Protein AF-A0A2N1WDL8-F1 (afdb_monomer_lite)

Radius of gyration: 19.32 Å; chains: 1; bounding box: 31×64×36 Å

Secondary structure (DSSP, 8-state):
----GGG--PPPP----THHHHHHHHHHHHIIIIIHHHHHHTTSTTTTT-EETTEEHHHHHHHHHHHHHHHHTT------SPPPPSS--------SGGGTT-

Structure (mmCIF, N/CA/C/O backbone):
data_AF-A0A2N1WDL8-F1
#
_entry.id   AF-A0A2N1WDL8-F1
#
loop_
_atom_site.group_PDB
_atom_site.id
_atom_site.type_symbol
_atom_site.label_atom_id
_atom_site.label_alt_id
_atom_site.label_comp_id
_atom_site.label_asym_id
_atom_site.label_entity_id
_atom_site.label_seq_id
_atom_site.pdbx_PDB_ins_code
_atom_site.Cartn_x
_atom_site.Cartn_y
_atom_site.Cartn_z
_atom_site.occupancy
_atom_site.B_iso_or_equiv
_atom_site.auth_seq_id
_atom_site.auth_comp_id
_atom_site.auth_asym_id
_atom_site.auth_atom_id
_atom_site.pdbx_PDB_model_num
ATOM 1 N N . MET A 1 1 ? -3.392 -48.971 0.605 1.00 41.25 1 MET A N 1
ATOM 2 C CA . MET A 1 1 ? -3.741 -47.564 0.322 1.00 41.25 1 MET A CA 1
ATOM 3 C C . MET A 1 1 ? -2.469 -46.905 -0.196 1.00 41.25 1 MET A C 1
ATOM 5 O O . MET A 1 1 ? -1.660 -46.451 0.598 1.00 41.25 1 MET A O 1
ATOM 9 N N . ASN A 1 2 ? -2.204 -47.032 -1.500 1.00 44.00 2 ASN A N 1
ATOM 10 C CA . ASN A 1 2 ? -0.933 -46.622 -2.107 1.00 44.00 2 ASN A CA 1
ATOM 11 C C . ASN A 1 2 ? -1.025 -45.142 -2.481 1.00 44.00 2 ASN A C 1
ATOM 13 O O . ASN A 1 2 ? -1.877 -44.773 -3.286 1.00 44.00 2 ASN A O 1
ATOM 17 N N . ALA A 1 3 ? -0.190 -44.307 -1.865 1.00 55.00 3 ALA A N 1
ATOM 18 C CA . ALA A 1 3 ? -0.025 -42.920 -2.271 1.00 55.00 3 ALA A CA 1
ATOM 19 C C . ALA A 1 3 ? 0.670 -42.891 -3.637 1.00 55.00 3 ALA A C 1
ATOM 21 O O . ALA A 1 3 ? 1.762 -43.433 -3.792 1.00 55.00 3 ALA A O 1
ATOM 22 N N . ASP A 1 4 ? 0.010 -42.294 -4.621 1.00 57.53 4 ASP A N 1
ATOM 23 C CA . ASP A 1 4 ? 0.566 -42.007 -5.937 1.00 57.53 4 ASP A CA 1
ATOM 24 C C . ASP A 1 4 ? 1.599 -40.862 -5.817 1.00 57.53 4 ASP A C 1
ATOM 26 O O . ASP A 1 4 ? 1.225 -39.747 -5.443 1.00 57.53 4 ASP A O 1
ATOM 30 N N . PRO A 1 5 ? 2.899 -41.092 -6.093 1.00 59.94 5 PRO A N 1
ATOM 31 C CA . PRO A 1 5 ? 3.929 -40.058 -5.995 1.00 59.94 5 PRO A CA 1
ATOM 32 C C . PRO A 1 5 ? 3.948 -39.095 -7.201 1.00 59.94 5 PRO A C 1
ATOM 34 O O . PRO A 1 5 ? 4.787 -38.197 -7.247 1.00 59.94 5 PRO A O 1
ATOM 37 N N . SER A 1 6 ? 3.050 -39.248 -8.185 1.00 60.28 6 SER A N 1
ATOM 38 C CA . SER A 1 6 ? 3.114 -38.545 -9.480 1.00 60.28 6 SER A CA 1
ATOM 39 C C . SER A 1 6 ? 2.482 -37.139 -9.523 1.00 60.28 6 SER A C 1
ATOM 41 O O . SER A 1 6 ? 2.494 -36.479 -10.564 1.00 60.28 6 SER A O 1
ATOM 43 N N . GLY A 1 7 ? 1.956 -36.633 -8.403 1.00 55.91 7 GLY A N 1
ATOM 44 C CA . GLY A 1 7 ? 1.162 -35.396 -8.375 1.00 55.91 7 GLY A CA 1
ATOM 45 C C . GLY A 1 7 ? 1.934 -34.070 -8.350 1.00 55.91 7 GLY A C 1
ATOM 46 O O . GLY A 1 7 ? 1.327 -33.015 -8.551 1.00 55.91 7 GLY A O 1
ATOM 47 N N . LEU A 1 8 ? 3.250 -34.069 -8.103 1.00 62.28 8 LEU A N 1
ATOM 48 C CA . LEU A 1 8 ? 4.005 -32.817 -7.985 1.00 62.28 8 LEU A CA 1
ATOM 49 C C . LEU A 1 8 ? 4.391 -32.285 -9.375 1.00 62.28 8 LEU A C 1
ATOM 51 O O . LEU A 1 8 ? 5.472 -32.551 -9.897 1.00 62.28 8 LEU A O 1
ATOM 55 N N . ARG A 1 9 ? 3.495 -31.508 -9.994 1.00 66.50 9 ARG A N 1
ATOM 56 C CA . ARG A 1 9 ? 3.826 -30.730 -11.196 1.00 66.50 9 ARG A CA 1
ATOM 57 C C . ARG A 1 9 ? 4.898 -29.704 -10.835 1.00 66.50 9 ARG A C 1
ATOM 59 O O . ARG A 1 9 ? 4.594 -28.672 -10.240 1.00 66.50 9 ARG A O 1
ATOM 66 N N . VAL A 1 10 ? 6.147 -29.981 -11.203 1.00 68.50 10 VAL A N 1
ATOM 67 C CA . VAL A 1 10 ? 7.227 -28.992 -11.156 1.00 68.50 10 VAL A CA 1
ATOM 68 C C . VAL A 1 10 ? 6.808 -27.834 -12.057 1.00 68.50 10 VAL A C 1
ATOM 70 O O . VAL A 1 10 ? 6.573 -28.020 -13.253 1.00 68.50 10 VAL A O 1
ATOM 73 N N . ALA A 1 11 ? 6.627 -26.654 -11.462 1.00 69.12 11 ALA A N 1
ATOM 74 C CA . ALA A 1 11 ? 6.244 -25.460 -12.197 1.00 69.12 11 ALA A CA 1
ATOM 75 C C . ALA A 1 11 ? 7.258 -25.213 -13.323 1.00 69.12 11 ALA A C 1
ATOM 77 O O . ALA A 1 11 ? 8.469 -25.261 -13.097 1.00 69.12 11 ALA A O 1
ATOM 78 N N . ALA A 1 12 ? 6.759 -24.973 -14.537 1.00 70.56 12 ALA A N 1
ATOM 79 C CA . ALA A 1 12 ? 7.602 -24.614 -15.668 1.00 70.56 12 ALA A CA 1
ATOM 80 C C . ALA A 1 12 ? 8.476 -23.393 -15.310 1.00 70.56 12 ALA A C 1
ATOM 82 O O . ALA A 1 12 ? 8.030 -22.533 -14.541 1.00 70.56 12 ALA A O 1
ATOM 83 N N . PRO A 1 13 ? 9.705 -23.299 -15.847 1.00 67.50 13 PRO A N 1
ATOM 84 C CA . PRO A 1 13 ? 10.605 -22.194 -15.545 1.00 67.50 13 PRO A CA 1
ATOM 85 C C . PRO A 1 13 ? 9.926 -20.850 -15.830 1.00 67.50 13 PRO A C 1
ATOM 87 O O . PRO A 1 13 ? 9.362 -20.629 -16.903 1.00 67.50 13 PRO A O 1
ATOM 90 N N . VAL A 1 14 ? 9.967 -19.951 -14.845 1.00 75.69 14 VAL A N 1
ATOM 91 C CA . VAL A 1 14 ? 9.370 -18.618 -14.949 1.00 75.69 14 VAL A CA 1
ATOM 92 C C . VAL A 1 14 ? 10.140 -17.825 -16.001 1.00 75.69 14 VAL A C 1
ATOM 94 O O . VAL A 1 14 ? 11.304 -17.481 -15.802 1.00 75.69 14 VAL A O 1
ATOM 97 N N . SER A 1 15 ? 9.493 -17.505 -17.122 1.00 76.69 15 SER A N 1
ATOM 98 C CA . SER A 1 15 ? 10.065 -16.599 -18.116 1.00 76.69 15 SER A CA 1
ATOM 99 C C . SER A 1 15 ? 10.229 -15.210 -17.496 1.00 76.69 15 SER A C 1
ATOM 101 O O . SER A 1 15 ? 9.238 -14.572 -17.121 1.00 76.69 15 SER A O 1
ATOM 103 N N . LEU A 1 16 ? 11.465 -14.723 -17.397 1.00 75.75 16 LEU A N 1
ATOM 104 C CA . LEU A 1 16 ? 11.726 -13.363 -16.942 1.00 75.75 16 LEU A CA 1
ATOM 105 C C . LEU A 1 16 ? 11.190 -12.377 -17.987 1.00 75.75 16 LEU A C 1
ATOM 107 O O . LEU A 1 16 ? 11.479 -12.491 -19.175 1.00 75.75 16 LEU A O 1
ATOM 111 N N . GLN A 1 17 ? 10.394 -11.405 -17.545 1.00 84.38 17 GLN A N 1
ATOM 112 C CA . GLN A 1 17 ? 9.844 -10.344 -18.393 1.00 84.38 17 GLN A CA 1
ATOM 113 C C . GLN A 1 17 ? 10.560 -9.025 -18.062 1.00 84.38 17 GLN A C 1
ATOM 115 O O . GLN A 1 17 ? 10.017 -8.214 -17.307 1.00 84.38 17 GLN A O 1
ATOM 120 N N . PRO A 1 18 ? 11.787 -8.801 -18.581 1.00 83.75 18 PRO A N 1
ATOM 121 C CA . PRO A 1 18 ? 12.689 -7.752 -18.106 1.00 83.75 18 PRO A CA 1
ATOM 122 C C . PRO A 1 18 ? 12.107 -6.341 -18.250 1.00 83.75 18 PRO A C 1
ATOM 124 O O . PRO A 1 18 ? 12.284 -5.494 -17.378 1.00 83.75 18 PRO A O 1
ATOM 127 N N . TRP A 1 19 ? 11.320 -6.116 -19.305 1.00 89.56 19 TRP A N 1
ATOM 128 C CA . TRP A 1 19 ? 10.628 -4.852 -19.562 1.00 89.56 19 TRP A CA 1
ATOM 129 C C . TRP A 1 19 ? 9.701 -4.428 -18.412 1.00 89.56 19 TRP A C 1
ATOM 131 O O . TRP A 1 19 ? 9.480 -3.237 -18.204 1.00 89.56 19 TRP A O 1
ATOM 141 N N . ARG A 1 20 ? 9.185 -5.384 -17.621 1.00 87.44 20 ARG A N 1
ATOM 142 C CA . ARG A 1 20 ? 8.345 -5.083 -16.455 1.00 87.44 20 ARG A CA 1
ATOM 143 C C . ARG A 1 20 ? 9.130 -4.390 -15.351 1.00 87.44 20 ARG A C 1
ATOM 145 O O . ARG A 1 20 ? 8.566 -3.555 -14.653 1.00 87.44 20 ARG A O 1
ATOM 152 N N . TYR A 1 21 ? 10.420 -4.682 -15.204 1.00 89.62 21 TYR A N 1
ATOM 153 C CA . TYR A 1 21 ? 11.248 -4.055 -14.173 1.00 89.62 21 TYR A CA 1
ATOM 154 C C . TYR A 1 21 ? 11.555 -2.590 -14.476 1.00 89.62 21 TYR A C 1
ATOM 156 O O . TYR A 1 21 ? 11.678 -1.813 -13.534 1.00 89.62 21 TYR A O 1
ATOM 164 N N . VAL A 1 22 ? 11.585 -2.198 -15.756 1.00 91.94 22 VAL A N 1
ATOM 165 C CA . VAL A 1 22 ? 11.888 -0.821 -16.186 1.00 91.94 22 VAL A CA 1
ATOM 166 C C . VAL A 1 22 ? 10.947 0.195 -15.546 1.00 91.94 22 VAL A C 1
ATOM 168 O O . VAL A 1 22 ? 11.401 1.253 -15.133 1.00 91.94 22 VAL A O 1
ATOM 171 N N . TYR A 1 23 ? 9.658 -0.126 -15.410 1.00 91.88 23 TYR A N 1
ATOM 172 C CA . TYR A 1 23 ? 8.692 0.768 -14.762 1.00 91.88 23 TYR A CA 1
ATOM 173 C C . TYR A 1 23 ? 8.369 0.371 -13.316 1.00 91.88 23 TYR A C 1
ATOM 175 O O . TYR A 1 23 ? 8.004 1.228 -12.515 1.00 91.88 23 TYR A O 1
ATOM 183 N N . ARG A 1 24 ? 8.506 -0.908 -12.938 1.00 93.44 24 ARG A N 1
ATOM 184 C CA . ARG A 1 24 ? 8.174 -1.358 -11.574 1.00 93.44 24 ARG A CA 1
ATOM 185 C C . ARG A 1 24 ? 9.228 -0.994 -10.551 1.00 93.44 24 ARG A C 1
ATOM 187 O O . ARG A 1 24 ? 8.860 -0.578 -9.462 1.00 93.44 24 ARG A O 1
ATOM 194 N N . LEU A 1 25 ? 10.511 -1.132 -10.882 1.00 94.56 25 LEU A N 1
ATOM 195 C CA . LEU A 1 25 ? 11.587 -0.742 -9.972 1.00 94.56 25 LEU A CA 1
ATOM 196 C C . LEU A 1 25 ? 11.521 0.743 -9.602 1.00 94.56 25 LEU A C 1
ATOM 198 O O . LEU A 1 25 ? 11.493 1.024 -8.405 1.00 94.56 25 LEU A O 1
ATOM 202 N N . PRO A 1 26 ? 11.423 1.695 -10.553 1.00 95.88 26 PRO A N 1
ATOM 203 C CA . PRO A 1 26 ? 11.296 3.099 -10.181 1.00 95.88 26 PRO A CA 1
ATOM 204 C C . PRO A 1 26 ? 9.989 3.378 -9.438 1.00 95.88 26 PRO A C 1
ATOM 206 O O . PRO A 1 26 ? 9.992 4.193 -8.524 1.00 95.88 26 PRO A O 1
ATOM 209 N N . LEU A 1 27 ? 8.889 2.684 -9.755 1.00 96.00 27 LEU A N 1
ATOM 210 C CA . LEU A 1 27 ? 7.630 2.844 -9.025 1.00 96.00 27 LEU A CA 1
ATOM 211 C C . LEU A 1 27 ? 7.735 2.366 -7.571 1.00 96.00 27 LEU A C 1
ATOM 213 O O . LEU A 1 27 ? 7.281 3.060 -6.666 1.00 96.00 27 LEU A O 1
ATOM 217 N N . VAL A 1 28 ? 8.343 1.203 -7.334 1.00 95.44 28 VAL A N 1
ATOM 218 C CA . VAL A 1 28 ? 8.595 0.701 -5.978 1.00 95.44 28 VAL A CA 1
ATOM 219 C C . VAL A 1 28 ? 9.535 1.649 -5.246 1.00 95.44 28 VAL A C 1
ATOM 221 O O . VAL A 1 28 ? 9.234 2.030 -4.123 1.00 95.44 28 VAL A O 1
ATOM 224 N N . LEU A 1 29 ? 10.612 2.104 -5.889 1.00 96.88 29 LEU A N 1
ATOM 225 C CA . LEU A 1 29 ? 11.538 3.065 -5.296 1.00 96.88 29 LEU A CA 1
ATOM 226 C C . LEU A 1 29 ? 10.830 4.375 -4.928 1.0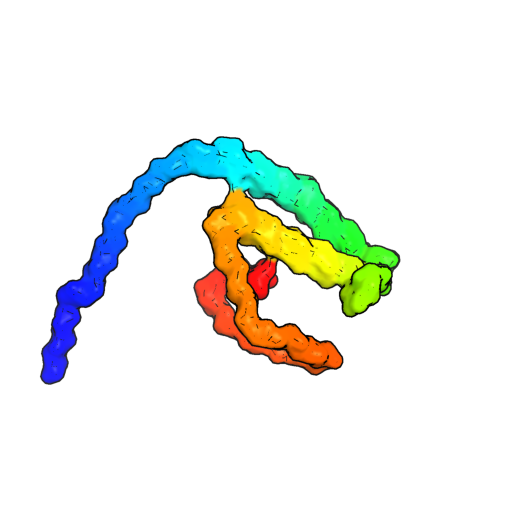0 96.88 29 LEU A C 1
ATOM 228 O O . LEU A 1 29 ? 11.027 4.883 -3.832 1.00 96.88 29 LEU A O 1
ATOM 232 N N . LEU A 1 30 ? 9.960 4.890 -5.797 1.00 97.38 30 LEU A N 1
ATOM 233 C CA . LEU A 1 30 ? 9.146 6.076 -5.537 1.00 97.38 30 LEU A CA 1
ATOM 234 C C . LEU A 1 30 ? 8.208 5.864 -4.342 1.00 97.38 30 LEU A C 1
ATOM 236 O O . LEU A 1 30 ? 8.127 6.710 -3.454 1.00 97.38 30 LEU A O 1
ATOM 240 N N . LEU A 1 31 ? 7.517 4.723 -4.291 1.00 96.00 31 LEU A N 1
ATOM 241 C CA . LEU A 1 31 ? 6.645 4.371 -3.170 1.00 96.00 31 LEU A CA 1
ATOM 242 C C . LEU A 1 31 ? 7.436 4.203 -1.871 1.00 96.00 31 LEU A C 1
ATOM 244 O O . LEU A 1 31 ? 6.961 4.602 -0.814 1.00 96.00 31 LEU A O 1
ATOM 248 N N . THR A 1 32 ? 8.651 3.671 -1.925 1.00 95.81 32 THR A N 1
ATOM 249 C CA . THR A 1 32 ? 9.514 3.564 -0.751 1.00 95.81 32 THR A CA 1
ATOM 250 C C . THR A 1 32 ? 10.021 4.934 -0.310 1.00 95.81 32 THR A C 1
ATOM 252 O O . THR A 1 32 ? 9.870 5.285 0.852 1.00 95.81 32 THR A O 1
ATOM 255 N N . LEU A 1 33 ? 10.580 5.737 -1.216 1.00 97.75 33 LEU A N 1
ATOM 256 C CA . LEU A 1 33 ? 11.215 7.012 -0.875 1.00 97.75 33 LEU A CA 1
ATOM 257 C C . LEU A 1 33 ? 10.216 8.119 -0.539 1.00 97.75 33 LEU A C 1
ATOM 259 O O . LEU A 1 33 ? 10.531 8.972 0.279 1.00 97.75 33 LEU A O 1
ATOM 263 N N . ILE A 1 34 ? 9.031 8.123 -1.152 1.00 97.44 34 ILE A N 1
ATOM 264 C CA . ILE A 1 34 ? 8.009 9.161 -0.939 1.00 97.44 34 ILE A CA 1
ATOM 265 C C . ILE A 1 34 ? 6.814 8.603 -0.173 1.00 97.44 34 ILE A C 1
ATOM 267 O O . ILE A 1 34 ? 6.340 9.219 0.782 1.00 97.44 34 ILE A O 1
ATOM 271 N N . GLY A 1 35 ? 6.332 7.423 -0.560 1.00 95.44 35 GLY A N 1
ATOM 272 C CA . GLY A 1 35 ? 5.161 6.816 0.067 1.00 95.44 35 GLY A CA 1
ATOM 273 C C . GLY A 1 35 ? 5.381 6.498 1.546 1.00 95.44 35 GLY A C 1
ATOM 274 O O . GLY A 1 35 ? 4.483 6.768 2.338 1.00 95.44 35 GLY A O 1
ATOM 275 N N . VAL A 1 36 ? 6.566 6.010 1.943 1.00 95.31 36 VAL A N 1
ATOM 276 C CA . VAL A 1 36 ? 6.873 5.731 3.361 1.00 95.31 36 VAL A CA 1
ATOM 277 C C . VAL A 1 36 ? 6.889 7.012 4.204 1.00 95.31 36 VAL A C 1
ATOM 279 O O . VAL A 1 36 ? 6.177 7.031 5.209 1.00 95.31 36 VAL A O 1
ATOM 282 N N . PRO A 1 37 ? 7.591 8.103 3.829 1.00 96.56 37 PRO A N 1
ATOM 283 C CA . PRO A 1 37 ? 7.475 9.370 4.552 1.00 96.56 37 PRO A CA 1
ATOM 284 C C . PRO A 1 37 ? 6.040 9.878 4.681 1.00 96.56 37 PRO A C 1
ATOM 286 O O . PRO A 1 37 ? 5.637 10.265 5.773 1.00 96.56 37 PRO A O 1
ATOM 289 N N . VAL A 1 38 ? 5.237 9.824 3.613 1.00 95.81 38 VAL A N 1
ATOM 290 C CA . VAL A 1 38 ? 3.816 10.216 3.667 1.00 95.81 38 VAL A CA 1
ATOM 291 C C . VAL A 1 38 ? 3.040 9.354 4.670 1.00 95.81 38 VAL A C 1
ATOM 293 O O . VAL A 1 38 ? 2.243 9.872 5.456 1.00 95.81 38 VAL A O 1
ATOM 296 N N . LEU A 1 39 ? 3.309 8.047 4.691 1.00 94.94 39 LEU A N 1
ATOM 297 C CA . LEU A 1 39 ? 2.731 7.113 5.653 1.00 94.94 39 LEU A CA 1
ATOM 298 C C . LEU A 1 39 ? 3.089 7.502 7.086 1.00 94.94 39 LEU A C 1
ATOM 300 O O . LEU A 1 39 ? 2.191 7.613 7.916 1.00 94.94 39 LEU A O 1
ATOM 304 N N . LEU A 1 40 ? 4.366 7.766 7.363 1.00 95.31 40 LEU A N 1
ATOM 305 C CA . LEU A 1 40 ? 4.851 8.161 8.687 1.00 95.31 40 LEU A CA 1
ATOM 306 C C . LEU A 1 40 ? 4.279 9.513 9.128 1.00 95.31 40 LEU A C 1
ATOM 308 O O . LEU A 1 40 ? 3.822 9.642 10.262 1.00 95.31 40 LEU A O 1
ATOM 312 N N . LEU A 1 41 ? 4.219 10.498 8.229 1.00 96.00 41 LEU A N 1
ATOM 313 C CA . LEU A 1 41 ? 3.609 11.798 8.510 1.00 96.00 41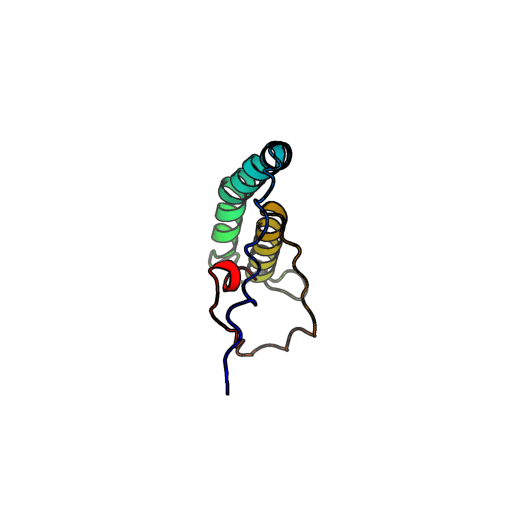 LEU A CA 1
ATOM 314 C C . LEU A 1 41 ? 2.132 11.648 8.895 1.00 96.00 41 LEU A C 1
ATOM 316 O O . LEU A 1 41 ? 1.681 12.268 9.855 1.00 96.00 41 LEU A O 1
ATOM 320 N N . SER A 1 42 ? 1.386 10.758 8.233 1.00 94.00 42 SER A N 1
ATOM 321 C CA . SER A 1 42 ? -0.021 10.501 8.577 1.00 94.00 42 SER A CA 1
ATOM 322 C C . SER A 1 42 ? -0.232 9.919 9.988 1.00 94.00 42 SER A C 1
ATOM 324 O O . SER A 1 42 ? -1.351 9.953 10.503 1.00 94.00 42 SER A O 1
ATOM 326 N N . GLN A 1 43 ? 0.824 9.404 10.632 1.00 92.94 43 GLN A N 1
ATOM 327 C CA . GLN A 1 43 ? 0.789 8.851 11.992 1.00 92.94 43 GLN A CA 1
ATOM 328 C C . GLN A 1 43 ? 1.018 9.904 13.082 1.00 92.94 43 GLN A C 1
ATOM 330 O O . GLN A 1 43 ? 0.797 9.615 14.263 1.00 92.94 43 GLN A O 1
ATOM 335 N N . LEU A 1 44 ? 1.444 11.117 12.717 1.00 95.06 44 LEU A N 1
ATOM 336 C CA . LEU A 1 44 ? 1.726 12.175 13.683 1.00 95.06 44 LEU A CA 1
ATOM 337 C C . LEU A 1 44 ? 0.470 12.524 14.498 1.00 95.06 44 LEU A C 1
ATOM 339 O O . LEU A 1 44 ? -0.633 12.535 13.947 1.00 95.06 44 LEU A O 1
ATOM 343 N N . PRO A 1 45 ? 0.599 12.832 15.802 1.00 86.81 45 PRO A N 1
ATOM 344 C CA . PRO A 1 45 ? -0.539 12.992 16.709 1.00 86.81 45 PRO A CA 1
ATOM 345 C C . PRO A 1 45 ? -1.582 14.024 16.256 1.00 86.81 45 PRO A C 1
ATOM 347 O O . PRO A 1 45 ? -2.760 13.802 16.514 1.00 86.81 45 PRO A O 1
ATOM 350 N N . GLY A 1 46 ? -1.183 15.080 15.537 1.00 89.81 46 GLY A N 1
ATOM 351 C CA . GLY A 1 46 ? -2.108 16.072 14.971 1.00 89.81 46 GLY A CA 1
ATOM 352 C C . GLY A 1 46 ? -2.753 15.675 13.636 1.00 89.81 46 GLY A C 1
ATOM 353 O O . GLY A 1 46 ? -3.832 16.156 13.316 1.00 89.81 46 GLY A O 1
ATOM 354 N N . LEU A 1 47 ? -2.124 14.785 12.862 1.00 88.38 47 LEU A N 1
ATOM 355 C CA . LEU A 1 47 ? -2.621 14.355 11.547 1.00 88.38 47 LEU A CA 1
ATOM 356 C C . LEU A 1 47 ? -3.438 13.060 11.632 1.00 88.38 47 LEU A C 1
ATOM 358 O O . LEU A 1 47 ? -4.409 12.874 10.901 1.00 88.38 47 LEU A O 1
ATOM 362 N N . ARG A 1 48 ? -3.087 12.161 12.556 1.00 88.00 48 ARG A N 1
ATOM 363 C CA . ARG A 1 48 ? -3.670 10.814 12.656 1.00 88.00 48 ARG A CA 1
ATOM 364 C C . ARG A 1 48 ? -5.148 10.791 13.048 1.00 88.00 48 ARG A C 1
ATOM 366 O O . ARG A 1 48 ? -5.792 9.750 12.890 1.00 88.00 48 ARG A O 1
ATOM 373 N N . THR A 1 49 ? -5.642 11.876 13.639 1.00 88.38 49 THR A N 1
ATOM 374 C CA . THR A 1 49 ? -7.027 12.044 14.102 1.00 88.38 49 THR A CA 1
ATOM 375 C C . THR A 1 49 ? -7.882 12.834 13.122 1.00 88.38 49 THR A C 1
ATOM 377 O O . THR A 1 49 ? -9.083 12.920 13.343 1.00 88.38 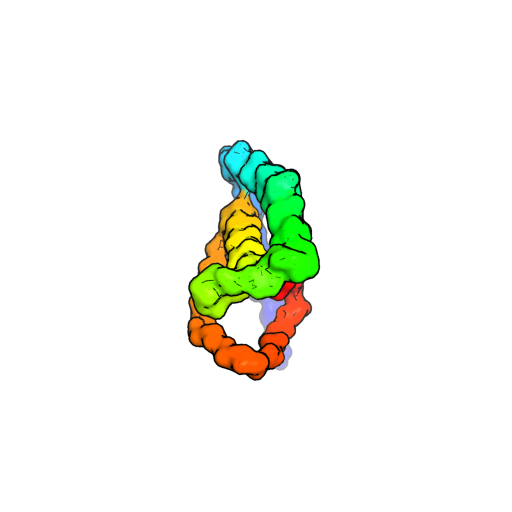49 THR A O 1
ATOM 380 N N . LEU A 1 50 ? -7.296 13.386 12.054 1.00 90.56 50 LEU A N 1
ATOM 381 C CA . LEU A 1 50 ? -8.055 14.101 11.035 1.00 90.56 50 LEU A CA 1
ATOM 382 C C . LEU A 1 50 ? -9.019 13.142 10.339 1.00 90.56 50 LEU A C 1
ATOM 384 O O . LEU A 1 50 ? -8.622 12.061 9.894 1.00 90.56 50 LEU A O 1
ATOM 388 N N . GLU A 1 51 ? -10.276 13.550 10.239 1.00 89.19 51 GLU A N 1
ATOM 389 C CA . GLU A 1 51 ? -11.322 12.813 9.539 1.00 89.19 51 GLU A CA 1
ATOM 390 C C . GLU A 1 51 ? -11.447 13.352 8.113 1.00 89.19 51 GLU A C 1
ATOM 392 O O . GLU A 1 51 ? -11.485 14.561 7.887 1.00 89.19 51 GLU A O 1
ATOM 397 N N . ILE A 1 52 ? -11.440 12.450 7.131 1.00 85.44 52 ILE A N 1
ATOM 398 C CA . ILE A 1 52 ? -11.591 12.774 5.711 1.00 85.44 52 ILE A CA 1
ATOM 399 C C . ILE A 1 52 ? -12.786 11.979 5.193 1.00 85.44 52 ILE A C 1
ATOM 401 O O . ILE A 1 52 ? -12.647 10.831 4.755 1.00 85.44 52 ILE A O 1
ATOM 405 N N . GLY A 1 53 ? -13.963 12.605 5.256 1.00 85.19 53 GLY A N 1
ATOM 406 C CA . GLY A 1 53 ? -15.240 11.919 5.062 1.00 85.19 53 GLY A CA 1
ATOM 407 C C . GLY A 1 53 ? -15.471 10.911 6.186 1.00 85.19 53 GLY A C 1
ATOM 408 O O . GLY A 1 53 ? -15.263 11.237 7.349 1.00 85.19 53 GLY A O 1
ATOM 409 N N . ASP A 1 54 ? -15.813 9.674 5.828 1.00 83.19 54 ASP A N 1
ATOM 410 C CA . ASP A 1 54 ? -16.144 8.613 6.792 1.00 83.19 54 ASP A CA 1
ATOM 411 C C . ASP A 1 54 ? -14.923 7.843 7.336 1.00 83.19 54 ASP A C 1
ATOM 413 O O . ASP A 1 54 ? -15.069 6.855 8.057 1.00 83.19 54 ASP A O 1
ATOM 417 N N . GLU A 1 55 ? -13.694 8.234 6.975 1.00 85.81 55 GLU A N 1
ATOM 418 C CA . GLU A 1 55 ? -12.475 7.524 7.377 1.00 85.81 55 GLU A CA 1
ATOM 419 C C . GLU A 1 55 ? -11.391 8.483 7.894 1.00 85.81 55 GLU A C 1
ATOM 421 O O . GLU A 1 55 ? -11.187 9.583 7.379 1.00 85.81 55 GLU A O 1
ATOM 426 N N . ARG A 1 56 ? -10.636 8.045 8.910 1.00 89.31 56 ARG A N 1
ATOM 427 C CA . ARG A 1 56 ? -9.470 8.785 9.417 1.00 89.31 56 ARG A CA 1
ATOM 428 C C . ARG A 1 56 ? -8.375 8.853 8.353 1.00 89.31 56 ARG A C 1
ATOM 430 O O . ARG A 1 56 ? -8.069 7.839 7.719 1.00 89.31 56 ARG A O 1
ATOM 437 N N . LEU A 1 57 ? -7.705 10.003 8.236 1.00 92.19 57 LEU A N 1
ATOM 438 C CA . LEU A 1 57 ? -6.607 10.249 7.292 1.00 92.19 57 LEU A CA 1
ATOM 439 C C . LEU A 1 57 ? -5.572 9.121 7.321 1.00 92.19 57 LEU A C 1
ATOM 441 O O . LEU A 1 57 ? -5.208 8.591 6.274 1.00 92.19 57 LEU A O 1
ATOM 445 N N . ARG A 1 58 ? -5.156 8.700 8.520 1.00 92.06 58 ARG A N 1
ATOM 446 C CA . ARG A 1 58 ? -4.216 7.589 8.708 1.00 92.06 58 ARG A CA 1
ATOM 447 C C . ARG A 1 58 ? -4.659 6.315 7.983 1.00 92.06 58 ARG A C 1
ATOM 449 O O . ARG A 1 58 ? -3.876 5.726 7.244 1.00 92.06 58 ARG A O 1
ATOM 456 N N . CYS A 1 59 ? -5.902 5.882 8.197 1.00 90.69 59 CYS A N 1
ATOM 457 C CA . CYS A 1 59 ? -6.419 4.643 7.619 1.00 90.69 59 CYS A CA 1
ATOM 458 C C . CYS A 1 59 ? -6.497 4.749 6.092 1.00 90.69 59 CYS A C 1
ATOM 460 O O . CYS A 1 59 ? -6.082 3.833 5.382 1.00 90.69 59 CYS A O 1
ATOM 462 N N . ARG A 1 60 ? -6.931 5.909 5.586 1.00 91.75 60 ARG A N 1
ATOM 463 C CA . ARG A 1 60 ? -6.999 6.193 4.151 1.00 91.75 60 ARG A CA 1
ATOM 464 C C . ARG A 1 60 ? -5.618 6.165 3.488 1.00 91.75 60 ARG A C 1
ATOM 466 O O . ARG A 1 60 ? -5.462 5.534 2.442 1.00 91.75 60 ARG A O 1
ATOM 473 N N . VAL A 1 61 ? -4.615 6.803 4.098 1.00 94.50 61 VAL A N 1
ATOM 474 C CA . VAL A 1 61 ? -3.224 6.820 3.606 1.00 94.50 61 VAL A CA 1
ATOM 475 C C . VAL A 1 61 ? -2.622 5.419 3.638 1.00 94.50 61 VAL A C 1
ATOM 477 O O . VAL A 1 61 ? -2.072 4.975 2.633 1.00 94.50 61 VAL A O 1
ATOM 480 N N . GLN A 1 62 ? -2.781 4.691 4.745 1.00 93.06 62 GLN A N 1
ATOM 481 C CA . GLN A 1 62 ? -2.274 3.327 4.890 1.00 93.06 62 GLN A CA 1
ATOM 482 C C . GLN A 1 62 ? -2.877 2.380 3.842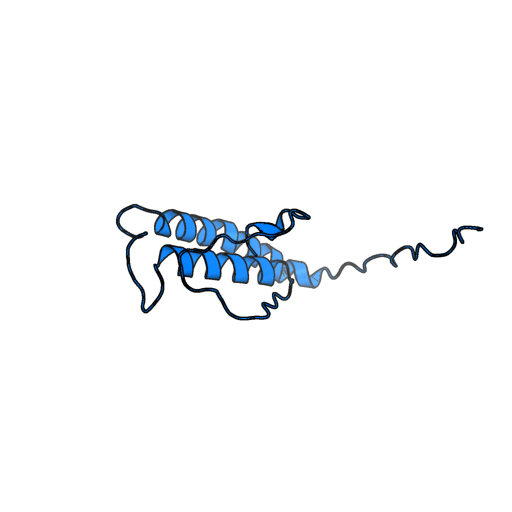 1.00 93.06 62 GLN A C 1
ATOM 484 O O . GLN A 1 62 ? -2.146 1.676 3.146 1.00 93.06 62 GLN A O 1
ATOM 489 N N . ARG A 1 63 ? -4.203 2.416 3.663 1.00 91.81 63 ARG A N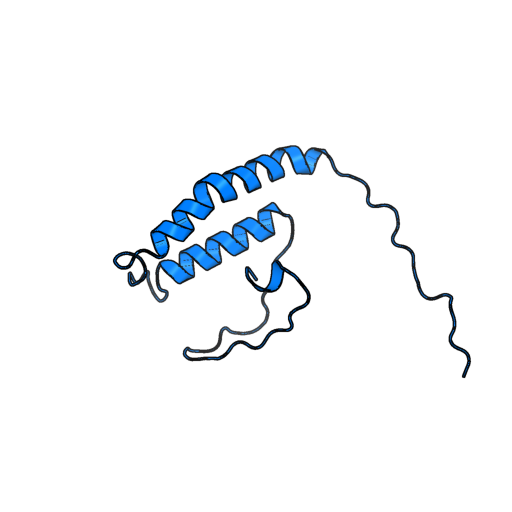 1
ATOM 490 C CA . ARG A 1 63 ? -4.921 1.617 2.659 1.00 91.81 63 ARG A CA 1
ATOM 491 C C . ARG A 1 63 ? -4.500 1.974 1.233 1.00 91.81 63 ARG A C 1
ATOM 493 O O . ARG A 1 63 ? -4.341 1.088 0.395 1.00 91.81 63 ARG A O 1
ATOM 500 N N . GLY A 1 64 ? -4.322 3.265 0.949 1.00 93.75 64 GLY A N 1
ATOM 501 C CA . GLY A 1 64 ? -3.840 3.751 -0.343 1.00 93.75 64 GLY A CA 1
ATOM 502 C C . GLY A 1 64 ? -2.431 3.252 -0.651 1.00 93.75 64 GLY A C 1
ATOM 503 O O . GLY A 1 64 ? -2.209 2.660 -1.706 1.00 93.75 64 GLY A O 1
ATOM 504 N N . TYR A 1 65 ? -1.504 3.418 0.294 1.00 94.94 65 TYR A N 1
ATOM 505 C CA . TYR A 1 65 ? -0.130 2.942 0.160 1.00 94.94 65 TYR A CA 1
ATOM 506 C C . TYR A 1 65 ? -0.067 1.437 -0.095 1.00 94.94 65 TYR A C 1
ATOM 508 O O . TYR A 1 65 ? 0.590 1.005 -1.040 1.00 94.94 65 TYR A O 1
ATOM 516 N N . ALA A 1 66 ? -0.783 0.638 0.697 1.00 93.75 66 ALA A N 1
ATOM 517 C CA . ALA A 1 66 ? -0.734 -0.808 0.562 1.00 93.75 66 ALA A CA 1
ATOM 518 C C . ALA A 1 66 ? -1.265 -1.293 -0.796 1.00 93.75 66 ALA A C 1
ATOM 520 O O . ALA A 1 66 ? -0.628 -2.114 -1.458 1.00 93.75 66 ALA A O 1
ATOM 521 N N . ARG A 1 67 ? -2.381 -0.721 -1.270 1.00 94.00 67 ARG A N 1
ATOM 522 C CA . ARG A 1 67 ? -2.915 -1.009 -2.611 1.00 94.00 67 ARG A CA 1
ATOM 523 C C . ARG A 1 67 ? -1.921 -0.649 -3.713 1.00 94.00 67 ARG A C 1
ATOM 525 O O . ARG A 1 67 ? -1.737 -1.436 -4.639 1.00 94.00 67 ARG A O 1
ATOM 532 N N . LEU A 1 68 ? -1.280 0.517 -3.611 1.00 94.50 68 LEU A N 1
ATOM 533 C CA . LEU A 1 68 ? -0.281 0.966 -4.583 1.00 94.50 68 LEU A CA 1
ATOM 534 C C . LEU A 1 68 ? 0.955 0.062 -4.586 1.00 94.50 68 LEU A C 1
ATOM 536 O O . LEU A 1 68 ? 1.427 -0.306 -5.658 1.00 94.50 68 LEU A O 1
ATOM 540 N N . LEU A 1 69 ? 1.444 -0.343 -3.412 1.00 94.38 69 LEU A N 1
ATOM 541 C CA . LEU A 1 69 ? 2.590 -1.239 -3.277 1.00 94.38 69 LEU A CA 1
ATOM 542 C C . LEU A 1 69 ? 2.316 -2.600 -3.927 1.00 94.38 69 LEU A C 1
ATOM 544 O O . LEU A 1 69 ? 3.099 -3.075 -4.747 1.00 94.38 69 LEU A O 1
ATOM 548 N N . VAL A 1 70 ? 1.171 -3.203 -3.613 1.00 94.12 70 VAL A N 1
ATOM 549 C CA . VAL A 1 70 ? 0.757 -4.505 -4.157 1.00 94.12 70 VAL A CA 1
ATOM 550 C C . VAL A 1 70 ? 0.587 -4.431 -5.679 1.00 94.12 70 VAL A C 1
ATOM 552 O O . VAL A 1 70 ? 1.047 -5.322 -6.399 1.00 94.12 70 VAL A O 1
ATOM 555 N N . ALA A 1 71 ? 0.020 -3.332 -6.188 1.00 92.75 71 ALA A N 1
ATOM 556 C CA . ALA A 1 71 ? -0.090 -3.076 -7.622 1.00 92.75 71 ALA A CA 1
ATOM 557 C C . ALA A 1 71 ? 1.280 -2.879 -8.299 1.00 92.75 71 ALA A C 1
ATOM 559 O O . ALA A 1 71 ? 1.509 -3.426 -9.380 1.00 92.75 71 ALA A O 1
ATOM 560 N N . ALA A 1 72 ? 2.216 -2.164 -7.664 1.00 93.19 72 ALA A N 1
ATOM 561 C CA . ALA A 1 72 ? 3.572 -1.944 -8.176 1.00 93.19 72 ALA A CA 1
ATOM 562 C C . ALA A 1 72 ? 4.380 -3.250 -8.265 1.00 93.19 72 ALA A C 1
ATOM 564 O O . ALA A 1 72 ? 5.098 -3.486 -9.239 1.00 93.19 72 ALA A O 1
ATOM 565 N N . LEU A 1 73 ? 4.181 -4.148 -7.299 1.00 91.31 73 LEU A N 1
ATOM 566 C CA . LEU A 1 73 ? 4.721 -5.511 -7.315 1.00 91.31 73 LEU A CA 1
ATOM 567 C C . LEU A 1 73 ? 4.013 -6.406 -8.350 1.00 91.31 73 LEU A C 1
ATOM 569 O O . LEU A 1 73 ? 4.507 -7.467 -8.730 1.00 91.31 73 LEU A O 1
ATOM 573 N N . GLY A 1 74 ? 2.891 -5.939 -8.901 1.00 90.62 74 GLY A N 1
ATOM 574 C CA . GLY A 1 74 ? 2.142 -6.581 -9.974 1.00 90.62 74 GLY A CA 1
ATOM 575 C C . GLY A 1 74 ? 1.164 -7.640 -9.537 1.00 90.62 74 GLY A C 1
ATOM 576 O O . GLY A 1 74 ? 0.823 -8.494 -10.355 1.00 90.62 74 GLY A O 1
ATOM 577 N N . MET A 1 75 ? 0.742 -7.587 -8.285 1.00 91.00 75 MET A N 1
ATOM 578 C CA . MET A 1 75 ? -0.357 -8.389 -7.792 1.00 91.00 75 MET A CA 1
ATOM 579 C C . MET A 1 75 ? -1.671 -7.649 -8.028 1.00 91.00 75 MET A C 1
ATOM 581 O O . MET A 1 75 ? -1.738 -6.418 -8.022 1.00 91.00 75 MET A O 1
ATOM 585 N N . ARG A 1 76 ? -2.740 -8.417 -8.221 1.00 90.88 76 ARG A N 1
ATOM 586 C CA . ARG A 1 76 ? -4.100 -7.893 -8.305 1.00 90.88 76 ARG A CA 1
ATOM 587 C C . ARG A 1 76 ? -4.815 -8.199 -6.996 1.00 90.88 76 ARG A C 1
ATOM 589 O O . ARG A 1 76 ? -5.139 -9.353 -6.738 1.00 90.88 76 ARG A O 1
ATOM 596 N N . LEU A 1 77 ? -5.076 -7.169 -6.195 1.00 90.81 77 LEU A N 1
ATOM 597 C CA . LEU A 1 77 ? -5.850 -7.310 -4.965 1.00 90.81 77 LEU A CA 1
ATOM 598 C C . LEU A 1 77 ? -7.344 -7.425 -5.286 1.00 90.81 77 LEU A C 1
ATOM 600 O O . LEU A 1 77 ? -7.904 -6.575 -5.980 1.00 90.81 77 LEU A O 1
ATOM 604 N N . LYS A 1 78 ? -7.990 -8.467 -4.761 1.00 92.00 78 LYS A N 1
ATOM 605 C CA . LYS A 1 78 ? -9.442 -8.645 -4.804 1.00 92.00 78 LYS A CA 1
ATOM 606 C C . LYS A 1 78 ? -9.946 -8.864 -3.381 1.00 92.00 78 LYS A C 1
ATOM 608 O O . LYS A 1 78 ? -9.606 -9.863 -2.763 1.00 92.00 78 LYS A O 1
ATOM 613 N N . VAL A 1 79 ? -10.757 -7.931 -2.893 1.00 90.19 79 VAL A N 1
ATOM 614 C CA . VAL A 1 79 ? -11.451 -8.034 -1.603 1.00 90.19 79 VAL A CA 1
ATOM 615 C C . VAL A 1 79 ? -12.882 -8.481 -1.884 1.00 90.19 79 VAL A C 1
ATOM 617 O O . VAL A 1 79 ? -13.510 -7.972 -2.813 1.00 90.19 79 VAL A O 1
ATOM 620 N N . ILE A 1 80 ? -13.375 -9.466 -1.137 1.00 94.31 80 ILE A N 1
ATOM 621 C CA . ILE A 1 80 ? -14.716 -10.037 -1.298 1.00 94.31 80 ILE A CA 1
ATOM 622 C C . ILE A 1 80 ? -15.418 -9.969 0.059 1.00 94.31 80 ILE A C 1
ATOM 624 O O . ILE A 1 80 ? -14.812 -10.311 1.071 1.00 94.31 80 ILE A O 1
ATOM 628 N N . GLY A 1 81 ? -16.685 -9.552 0.060 1.00 93.44 81 GLY A N 1
ATOM 629 C CA . GLY A 1 81 ? -17.468 -9.314 1.274 1.00 93.44 81 GLY A CA 1
ATOM 630 C C . GLY A 1 81 ? -17.494 -7.841 1.685 1.00 93.44 81 GLY A C 1
ATOM 631 O O . GLY A 1 81 ? -16.930 -6.979 1.007 1.00 93.44 81 GLY A O 1
ATOM 632 N N . GLU A 1 82 ? -18.181 -7.558 2.790 1.00 89.12 82 GLU A N 1
ATOM 633 C CA . GLU A 1 82 ? -18.323 -6.209 3.339 1.00 89.12 82 GLU A CA 1
ATOM 634 C C . GLU A 1 82 ? -17.347 -5.968 4.491 1.00 89.12 82 GLU A C 1
ATOM 636 O O . GLU A 1 82 ? -17.009 -6.881 5.247 1.00 89.12 82 GLU A O 1
ATOM 641 N N . GLN A 1 83 ? -16.897 -4.719 4.640 1.00 84.50 83 GLN A N 1
ATOM 642 C CA . GLN A 1 83 ? -16.084 -4.333 5.789 1.00 84.50 83 GLN A CA 1
ATOM 643 C C . GLN A 1 83 ? -16.987 -4.265 7.037 1.00 84.50 83 GLN A C 1
ATOM 645 O O . GLN A 1 83 ? -17.958 -3.505 7.031 1.00 84.50 83 GLN A O 1
ATOM 650 N N . PRO A 1 84 ? -16.694 -5.026 8.109 1.00 88.06 84 PRO A N 1
ATOM 651 C CA . PRO A 1 84 ? -17.489 -4.989 9.332 1.00 88.06 84 PRO A CA 1
ATOM 652 C C . PRO A 1 84 ? -17.442 -3.606 9.994 1.00 88.06 84 PRO A C 1
ATOM 654 O O . PRO A 1 84 ? -16.461 -2.865 9.881 1.00 88.06 84 PRO A O 1
ATOM 657 N N . ARG A 1 85 ? -18.516 -3.253 10.710 1.00 87.94 85 ARG A N 1
ATOM 658 C CA . ARG A 1 85 ? -18.593 -1.984 11.445 1.00 87.94 85 ARG A CA 1
ATOM 659 C C . ARG A 1 85 ? -17.640 -2.015 12.651 1.00 87.94 85 ARG A C 1
ATOM 661 O O . ARG A 1 85 ? -17.634 -3.014 13.369 1.00 87.94 85 ARG A O 1
ATOM 668 N N . PRO A 1 86 ? -16.840 -0.962 12.899 1.00 85.12 86 PRO A N 1
ATOM 669 C CA . PRO A 1 86 ? -15.987 -0.885 14.085 1.00 85.12 86 PRO A CA 1
ATOM 670 C C . PRO A 1 86 ? -16.795 -0.882 15.400 1.00 85.12 86 PRO A C 1
ATOM 672 O O . PRO A 1 86 ? -17.897 -0.334 15.415 1.00 85.12 86 PRO A O 1
ATOM 675 N N . PRO A 1 87 ? -16.239 -1.386 16.519 1.00 91.12 87 PRO A N 1
ATOM 676 C CA . PRO A 1 87 ? -14.979 -2.119 16.625 1.00 91.12 87 PRO A CA 1
ATOM 677 C C . PRO A 1 87 ? -15.150 -3.595 16.230 1.00 91.12 87 PRO A C 1
ATOM 679 O O . PRO A 1 87 ? -16.147 -4.227 16.560 1.00 91.12 87 PRO A O 1
ATOM 682 N N . TYR A 1 88 ? -14.149 -4.164 15.564 1.00 92.25 88 TYR A N 1
ATOM 683 C CA . TYR A 1 88 ? -14.102 -5.590 15.237 1.00 92.25 88 TYR A CA 1
ATOM 684 C C . TYR A 1 88 ? -12.669 -6.113 15.357 1.00 92.25 88 TYR A C 1
ATOM 686 O O . TYR A 1 88 ? -11.712 -5.344 15.243 1.00 92.25 88 TYR A O 1
ATOM 694 N N . LEU A 1 89 ? -12.525 -7.423 15.565 1.00 92.31 89 LEU A N 1
ATOM 695 C CA . LEU A 1 89 ? -11.241 -8.117 15.526 1.00 92.31 89 LEU A CA 1
ATOM 696 C C . LEU A 1 89 ? -11.130 -8.881 14.206 1.00 92.31 89 LEU A C 1
ATOM 698 O O . LEU A 1 89 ? -11.917 -9.789 13.946 1.00 92.31 89 LEU A O 1
ATOM 702 N N . LEU A 1 90 ? -10.165 -8.500 13.369 1.00 89.81 90 LEU A N 1
ATOM 703 C CA . LEU A 1 90 ? -9.865 -9.226 12.139 1.00 89.81 90 LEU A CA 1
ATOM 704 C C . LEU A 1 90 ? -8.988 -10.437 12.473 1.00 89.81 90 LEU A C 1
ATOM 706 O O . LEU A 1 90 ? -7.897 -10.273 13.015 1.00 89.81 90 LEU A O 1
ATOM 710 N N . VAL A 1 91 ? -9.460 -11.636 12.134 1.00 92.25 91 VAL A N 1
ATOM 711 C CA . VAL A 1 91 ? -8.686 -12.877 12.247 1.00 92.25 91 VAL A CA 1
ATOM 712 C C . VAL A 1 91 ? -8.324 -13.332 10.840 1.00 92.25 91 VAL A C 1
ATOM 714 O O . VAL A 1 91 ? -9.206 -13.570 10.017 1.00 92.25 91 VAL A O 1
ATOM 717 N N . ALA A 1 92 ? -7.028 -13.433 10.567 1.00 90.69 92 ALA A N 1
ATOM 718 C CA . ALA A 1 92 ? -6.487 -13.880 9.292 1.00 90.69 92 ALA A CA 1
ATOM 719 C C . ALA A 1 92 ? -5.390 -14.920 9.530 1.00 90.69 92 ALA A C 1
ATOM 721 O O . ALA A 1 92 ? -4.732 -14.922 10.572 1.00 90.69 92 ALA A O 1
ATOM 722 N N . ASN A 1 93 ? -5.193 -15.805 8.556 1.00 92.38 93 ASN A N 1
ATOM 723 C CA . ASN A 1 93 ? -4.061 -16.726 8.577 1.00 92.38 93 ASN A CA 1
ATOM 724 C C . ASN A 1 93 ? -2.755 -15.945 8.378 1.00 92.38 93 ASN A C 1
ATOM 726 O O . ASN A 1 93 ? -2.739 -14.998 7.595 1.00 92.38 93 ASN A O 1
ATOM 730 N N . HIS A 1 94 ? -1.670 -16.379 9.029 1.00 92.12 94 HIS A N 1
ATOM 731 C CA . HIS A 1 94 ? -0.335 -15.834 8.782 1.00 92.12 94 HIS A CA 1
ATOM 732 C C . HIS A 1 94 ? 0.484 -16.787 7.909 1.00 92.12 94 HIS A C 1
ATOM 734 O O . HIS A 1 94 ? 1.101 -17.733 8.395 1.00 92.12 94 HIS A O 1
ATOM 740 N N . ILE A 1 95 ? 0.422 -16.572 6.601 1.00 94.06 95 ILE A N 1
ATOM 741 C CA . ILE A 1 95 ? 1.047 -17.423 5.583 1.00 94.06 95 ILE A CA 1
ATOM 742 C C . ILE A 1 95 ? 2.164 -16.651 4.871 1.00 94.06 95 ILE A C 1
ATOM 744 O O . ILE A 1 95 ? 3.071 -17.255 4.297 1.00 94.06 95 ILE A O 1
ATOM 748 N N . SER A 1 96 ? 2.125 -15.315 4.899 1.00 89.38 96 SER A N 1
ATOM 749 C CA . SER A 1 96 ? 3.056 -14.482 4.154 1.00 89.38 96 SER A CA 1
ATOM 750 C C . SER A 1 96 ? 3.328 -13.123 4.802 1.00 89.38 96 SER A C 1
ATOM 752 O O . SER A 1 96 ? 2.572 -12.595 5.610 1.00 89.38 96 SER A O 1
ATOM 754 N N . TRP A 1 97 ? 4.405 -12.481 4.358 1.00 86.19 97 TRP A N 1
ATOM 755 C CA . TRP A 1 97 ? 4.692 -11.088 4.707 1.00 86.19 97 TRP A CA 1
ATOM 756 C C . TRP A 1 97 ? 3.689 -10.098 4.089 1.00 86.19 97 TRP A C 1
ATOM 758 O O . TRP A 1 97 ? 3.609 -8.952 4.529 1.00 86.19 97 TRP A O 1
ATOM 768 N N . PHE A 1 98 ? 2.907 -10.526 3.090 1.00 85.81 98 PHE A N 1
ATOM 769 C CA . PHE A 1 98 ? 1.849 -9.710 2.494 1.00 85.81 98 PHE A CA 1
ATOM 770 C C . PHE A 1 98 ? 0.591 -9.626 3.357 1.00 85.81 98 PHE A C 1
ATOM 772 O O . PHE A 1 98 ? -0.249 -8.780 3.076 1.00 85.81 98 PHE A O 1
ATOM 779 N N . ASP A 1 99 ? 0.481 -10.411 4.428 1.00 87.19 99 ASP A N 1
ATOM 780 C CA . ASP A 1 99 ? -0.714 -10.418 5.280 1.00 87.19 99 ASP A CA 1
ATOM 781 C C . ASP A 1 99 ? -0.873 -9.113 6.087 1.00 87.19 99 ASP A C 1
ATOM 783 O O . ASP A 1 99 ? -1.949 -8.827 6.595 1.00 87.19 99 ASP A O 1
ATOM 787 N N . ILE A 1 100 ? 0.192 -8.311 6.217 1.00 82.75 100 ILE A N 1
ATOM 788 C CA . ILE A 1 100 ? 0.168 -7.007 6.904 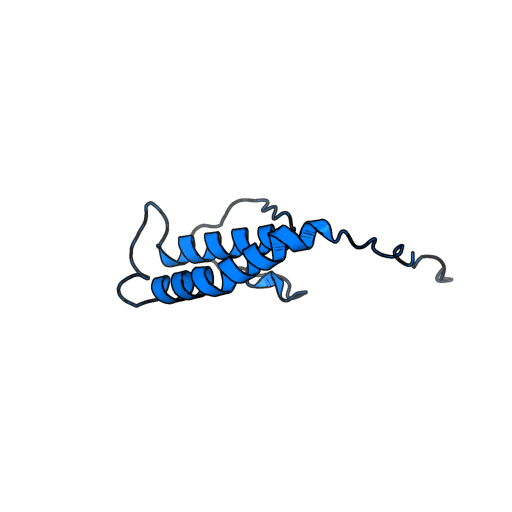1.00 82.75 100 ILE A CA 1
ATOM 789 C C . ILE A 1 100 ? -0.339 -5.876 5.993 1.00 82.75 100 ILE A C 1
ATOM 791 O O . ILE A 1 100 ? -1.176 -5.087 6.438 1.00 82.75 100 ILE A O 1
ATOM 795 N N . PRO A 1 101 ? 0.181 -5.707 4.758 1.00 76.06 101 PRO A N 1
ATOM 796 C CA . PRO A 1 101 ? -0.348 -4.686 3.859 1.00 76.06 101 PRO A CA 1
ATOM 797 C C . PRO A 1 101 ? -1.744 -5.017 3.296 1.00 76.06 101 PRO A C 1
ATOM 799 O O . PRO A 1 101 ? -2.432 -4.085 2.884 1.00 76.06 101 PRO A O 1
ATOM 802 N N . LEU A 1 102 ? -2.155 -6.288 3.221 1.00 69.06 102 LEU A N 1
ATOM 803 C CA . LEU A 1 102 ? -3.399 -6.708 2.554 1.00 69.06 102 LEU A CA 1
ATOM 804 C C . LEU A 1 102 ? -4.659 -6.658 3.425 1.00 69.06 102 LEU A C 1
ATOM 806 O O . LEU A 1 102 ? -4.587 -6.986 4.625 1.00 69.06 102 LEU A O 1
#

Sequence (102 aa):
MNADPSGLRVAAPVSLQPWRYVYRLPLVLLLTLIGVPVLLLSQLPGLRTLEIGDERLRCRVQRGYARLLVAALGMRLKVIGEQPRPPYLLVANHISWFDIPL

Foldseek 3Di:
DDDDPPPDDPDDDDDDPPVLCVQLVVQLVCCVVPLVVVLVVCPPPVNQQDDDDPDRSNVVSLLVSLCSNCVSVPHDDDDDDDDDDPPDDDDDDDPDPNVVSD

pLDDT: mean 86.64, std 11.81, range [41.25, 97.75]